Protein AF-A0A5K1DUQ1-F1 (afdb_monomer_lite)

Sequence (101 aa):
HLTLLQAWNELKRVHHRSQPNDGFKRI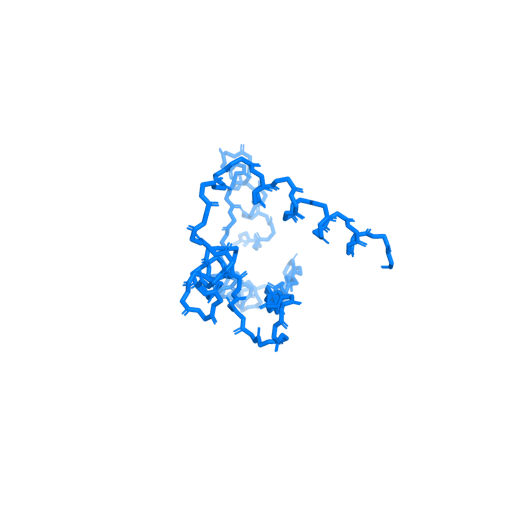LLELDKKLHGSPSMEWQQRKPMMKLCPICGKNAGLSTSSLKLHLQKSHKSISSGSVDSAMTMEFQKIIGAVKIG

InterPro domains:
  IPR035010 Dual specificity protein phosphatase PHS1 [PTHR47100] (2-101)

Radius of gyration: 21.25 Å; chains: 1; bounding box: 40×25×52 Å

Structure (mmCIF, N/CA/C/O backbone):
data_AF-A0A5K1DUQ1-F1
#
_entry.id   AF-A0A5K1DUQ1-F1
#
loop_
_atom_site.group_PDB
_atom_site.id
_atom_site.type_symbol
_atom_site.label_atom_id
_atom_site.label_alt_id
_atom_site.label_comp_id
_atom_site.label_asym_id
_atom_site.label_entity_id
_atom_site.label_seq_id
_atom_site.pdbx_PDB_ins_code
_atom_site.Cartn_x
_atom_site.Cartn_y
_atom_site.Cartn_z
_atom_site.occupancy
_atom_site.B_iso_or_equiv
_atom_site.auth_seq_id
_atom_site.auth_comp_id
_atom_site.auth_asym_id
_atom_site.auth_atom_id
_atom_site.pdbx_PDB_model_num
ATOM 1 N N . HIS A 1 1 ? -12.043 1.795 22.239 1.00 79.88 1 HIS A N 1
ATOM 2 C CA . HIS A 1 1 ? -11.052 1.857 21.143 1.00 79.88 1 HIS A CA 1
ATOM 3 C C . HIS A 1 1 ? -11.642 2.653 19.991 1.00 79.88 1 HIS A C 1
ATOM 5 O O . HIS A 1 1 ? -12.830 2.501 19.743 1.00 79.88 1 HIS A O 1
ATOM 11 N N . LEU A 1 2 ? -10.854 3.493 19.312 1.00 93.38 2 LEU A N 1
ATOM 12 C CA . LEU A 1 2 ? -11.278 4.080 18.036 1.00 93.38 2 LEU A CA 1
ATOM 13 C C . LEU A 1 2 ? -11.311 2.992 16.956 1.00 93.38 2 LEU A C 1
ATOM 15 O O . LEU A 1 2 ? -10.514 2.049 17.003 1.00 93.38 2 LEU A O 1
ATOM 19 N N . THR A 1 3 ? -12.212 3.136 15.991 1.00 97.31 3 THR A N 1
ATOM 20 C CA . THR A 1 3 ? -12.137 2.385 14.730 1.00 97.31 3 THR A CA 1
ATOM 21 C C . THR A 1 3 ? -10.954 2.873 13.897 1.00 97.31 3 THR A C 1
ATOM 23 O O . THR A 1 3 ? -10.484 4.007 14.065 1.00 97.31 3 THR A O 1
ATOM 26 N N . LEU A 1 4 ? -10.476 2.044 12.970 1.00 95.75 4 LEU A N 1
ATOM 27 C CA . LEU A 1 4 ? -9.424 2.429 12.035 1.00 95.75 4 LEU A CA 1
ATOM 28 C C . LEU A 1 4 ? -9.804 3.693 11.260 1.00 95.75 4 LEU A C 1
ATOM 30 O O . LEU A 1 4 ? -8.982 4.599 11.172 1.00 95.75 4 LEU A O 1
ATOM 34 N N . LEU A 1 5 ? -11.042 3.803 10.765 1.00 95.50 5 LEU A N 1
ATOM 35 C CA . LEU A 1 5 ? -11.509 4.991 10.044 1.00 95.50 5 LEU A CA 1
ATOM 36 C C . LEU A 1 5 ? -11.410 6.268 10.895 1.00 95.50 5 LEU A C 1
ATOM 38 O O . LEU A 1 5 ? -10.949 7.302 10.409 1.00 95.50 5 LEU A O 1
ATOM 42 N N . GLN A 1 6 ? -11.798 6.202 12.171 1.00 96.75 6 GLN A N 1
ATOM 43 C CA . GLN A 1 6 ? -11.707 7.342 13.089 1.00 96.75 6 GLN A CA 1
ATOM 44 C C . GLN A 1 6 ? -10.252 7.737 13.349 1.00 96.75 6 GLN A C 1
ATOM 46 O O . GLN A 1 6 ? -9.893 8.897 13.155 1.00 96.75 6 GLN A O 1
ATOM 51 N N . ALA A 1 7 ? -9.399 6.776 13.713 1.00 95.44 7 ALA A N 1
ATOM 52 C CA . ALA A 1 7 ? -7.976 7.028 13.946 1.00 95.44 7 ALA A CA 1
ATOM 53 C C . ALA A 1 7 ? -7.278 7.577 12.688 1.00 95.44 7 ALA A C 1
ATOM 55 O O . ALA A 1 7 ? -6.431 8.466 12.765 1.00 95.44 7 ALA A O 1
ATOM 56 N N . TRP A 1 8 ? -7.671 7.080 11.516 1.00 94.25 8 TRP A N 1
ATOM 57 C CA . TRP A 1 8 ? -7.152 7.510 10.225 1.00 94.25 8 TRP A CA 1
ATOM 58 C C . TRP A 1 8 ? -7.530 8.958 9.895 1.00 94.25 8 TRP A C 1
ATOM 60 O O . TRP A 1 8 ? -6.693 9.730 9.421 1.00 94.25 8 TRP A O 1
ATOM 70 N N . ASN A 1 9 ? -8.775 9.346 10.179 1.00 94.06 9 ASN A N 1
ATOM 71 C CA . ASN A 1 9 ? -9.252 10.713 9.990 1.00 94.06 9 ASN A CA 1
ATOM 72 C C . ASN A 1 9 ? -8.569 11.693 10.950 1.00 94.06 9 ASN A C 1
ATOM 74 O O . ASN A 1 9 ? -8.155 12.762 10.508 1.00 94.06 9 ASN A O 1
ATOM 78 N N . GLU A 1 10 ? -8.391 11.320 12.221 1.00 95.69 10 GLU A N 1
ATOM 79 C CA . GLU A 1 10 ? -7.620 12.103 13.200 1.00 95.69 10 GLU A CA 1
ATOM 80 C C . GLU A 1 10 ? -6.173 12.312 12.730 1.00 95.69 10 GLU A C 1
ATOM 82 O O . GLU A 1 10 ? -5.700 13.446 12.635 1.00 95.69 10 GLU A O 1
ATOM 87 N N . LEU A 1 11 ? -5.493 11.231 12.325 1.00 94.81 11 LEU A N 1
ATOM 88 C CA . LEU A 1 11 ? -4.117 11.288 11.828 1.00 94.81 11 LEU A CA 1
ATOM 89 C C . LEU A 1 11 ? -3.981 12.229 10.628 1.00 94.81 11 LEU A C 1
ATOM 91 O O . LEU A 1 11 ? -3.031 13.005 10.557 1.00 94.81 11 LEU A O 1
ATOM 95 N N . LYS A 1 12 ? -4.919 12.178 9.678 1.00 94.69 12 LYS A N 1
ATOM 96 C CA . LYS A 1 12 ? -4.864 13.003 8.465 1.00 94.69 12 LYS A CA 1
ATOM 97 C C . LYS A 1 12 ? -5.043 14.496 8.719 1.00 94.69 12 LYS A C 1
ATOM 99 O O . LYS A 1 12 ? -4.563 15.272 7.895 1.00 94.69 12 LYS A O 1
ATOM 104 N N . ARG A 1 13 ? -5.679 14.912 9.823 1.00 96.00 13 ARG A N 1
ATOM 105 C CA . ARG A 1 13 ? -5.769 16.343 10.169 1.00 96.00 13 ARG A CA 1
ATOM 106 C C . ARG A 1 13 ? -4.400 16.939 10.480 1.00 96.00 13 ARG A C 1
ATOM 108 O O . ARG A 1 13 ? -4.148 18.081 10.123 1.00 96.00 13 ARG A O 1
ATOM 115 N N . VAL A 1 14 ? -3.518 16.157 11.105 1.00 96.81 14 VAL A N 1
ATOM 116 C CA . VAL A 1 14 ? -2.167 16.597 11.494 1.00 96.81 14 VAL A CA 1
ATOM 117 C C . VAL A 1 14 ? -1.127 16.217 10.433 1.00 96.81 14 VAL A C 1
ATOM 119 O O . VAL A 1 14 ? -0.245 17.003 10.096 1.00 96.81 14 VAL A O 1
ATOM 122 N N . HIS A 1 15 ? -1.254 15.027 9.845 1.00 95.25 15 HIS A N 1
ATOM 123 C CA . HIS A 1 15 ? -0.323 14.464 8.869 1.00 95.25 15 HIS A CA 1
ATOM 124 C C . HIS A 1 15 ? -1.045 14.069 7.576 1.00 95.25 15 HIS A C 1
ATOM 126 O O . HIS A 1 15 ? -1.223 12.892 7.259 1.00 95.25 15 HIS A O 1
ATOM 132 N N . HIS A 1 16 ? -1.435 15.068 6.784 1.00 93.25 16 HIS A N 1
ATOM 133 C CA . HIS A 1 16 ? -2.279 14.880 5.597 1.00 93.25 16 HIS A CA 1
ATOM 134 C C . HIS A 1 16 ? -1.694 13.935 4.521 1.00 93.25 16 HIS A C 1
ATOM 136 O O . HIS A 1 16 ? -2.442 13.348 3.738 1.00 93.25 16 HIS A O 1
ATOM 142 N N . ARG A 1 17 ? -0.362 13.771 4.471 1.00 93.12 17 ARG A N 1
ATOM 143 C CA . ARG A 1 17 ? 0.339 12.885 3.515 1.00 93.12 17 ARG A CA 1
ATOM 144 C C . ARG A 1 17 ? 0.482 11.445 3.995 1.00 93.12 17 ARG A C 1
ATOM 146 O O . ARG A 1 17 ? 0.990 10.618 3.241 1.00 93.12 17 ARG A O 1
ATOM 153 N N . SER A 1 18 ? 0.059 11.133 5.218 1.00 89.81 18 SER A N 1
ATOM 154 C CA . SER A 1 18 ? 0.141 9.778 5.753 1.00 89.81 18 SER A CA 1
ATOM 155 C C . SER A 1 18 ? -0.616 8.805 4.855 1.00 89.81 18 SER A C 1
ATOM 157 O O . SER A 1 18 ? -1.837 8.877 4.706 1.00 89.81 18 SER A O 1
ATOM 159 N N . GLN A 1 19 ? 0.124 7.881 4.249 1.00 87.00 19 GLN A N 1
ATOM 160 C CA . GLN A 1 19 ? -0.406 6.754 3.494 1.00 87.00 19 GLN A CA 1
ATOM 161 C C . GLN A 1 19 ? 0.463 5.519 3.760 1.00 87.00 19 GLN A C 1
ATOM 163 O O . GLN A 1 19 ? 1.562 5.426 3.217 1.00 87.00 19 GLN A O 1
ATOM 168 N N . PRO A 1 20 ? -0.001 4.550 4.566 1.00 87.69 20 PRO A N 1
ATOM 169 C CA . PRO A 1 20 ? 0.668 3.278 4.713 1.00 87.69 20 PRO A CA 1
ATOM 170 C C . PRO A 1 20 ? 0.731 2.581 3.359 1.00 87.69 20 PRO A C 1
ATOM 172 O O . PRO A 1 20 ? -0.172 2.700 2.520 1.00 87.69 20 PRO A O 1
ATOM 175 N N . ASN A 1 21 ? 1.799 1.818 3.162 1.00 89.19 21 ASN A N 1
ATOM 176 C CA . ASN A 1 21 ? 1.843 0.864 2.068 1.00 89.19 21 ASN A CA 1
ATOM 177 C C . ASN A 1 21 ? 0.754 -0.209 2.256 1.00 89.19 21 ASN A C 1
ATOM 179 O O . ASN A 1 21 ? 0.157 -0.360 3.325 1.00 89.19 21 ASN A O 1
ATOM 183 N N . ASP A 1 22 ? 0.505 -0.964 1.195 1.00 88.00 22 ASP A N 1
ATOM 184 C CA . ASP A 1 22 ? -0.534 -1.992 1.158 1.00 88.00 22 ASP A CA 1
ATOM 185 C C . ASP A 1 22 ? -0.366 -3.072 2.239 1.00 88.00 22 ASP A C 1
ATOM 187 O O . ASP A 1 22 ? -1.355 -3.558 2.788 1.00 88.00 22 ASP A O 1
ATOM 191 N N . GLY A 1 23 ? 0.878 -3.399 2.606 1.00 90.38 23 GLY A N 1
ATOM 192 C CA . GLY A 1 23 ? 1.177 -4.353 3.672 1.00 90.38 23 GLY A CA 1
ATOM 193 C C . GLY A 1 23 ? 0.672 -3.879 5.035 1.00 90.38 23 GLY A C 1
ATOM 194 O O . GLY A 1 23 ? -0.049 -4.610 5.713 1.00 90.38 23 GLY A O 1
ATOM 195 N N . PHE A 1 24 ? 0.985 -2.636 5.409 1.00 92.81 24 PHE A N 1
ATOM 196 C CA . PHE A 1 24 ? 0.513 -2.053 6.667 1.00 92.81 24 PHE A CA 1
ATOM 197 C C . PHE A 1 24 ? -1.006 -1.863 6.686 1.00 92.81 24 PHE A C 1
ATOM 199 O O . PHE A 1 24 ? -1.638 -2.157 7.698 1.00 92.81 24 PHE A O 1
ATOM 206 N N . LYS A 1 25 ? -1.616 -1.437 5.571 1.00 91.94 25 LYS A N 1
ATOM 207 C CA . LYS A 1 25 ? -3.082 -1.291 5.472 1.00 91.94 25 LYS A CA 1
ATOM 208 C C . LYS A 1 25 ? -3.813 -2.598 5.759 1.00 91.94 25 LYS A C 1
ATOM 210 O O . LYS A 1 25 ? -4.792 -2.594 6.500 1.00 91.94 25 LYS A O 1
ATOM 215 N N . ARG A 1 26 ? -3.312 -3.715 5.222 1.00 92.19 26 ARG A N 1
ATOM 216 C CA . ARG A 1 26 ? -3.883 -5.046 5.465 1.00 92.19 26 ARG A CA 1
ATOM 217 C C . ARG A 1 26 ? -3.868 -5.411 6.949 1.00 92.19 26 ARG A C 1
ATOM 219 O O . ARG A 1 26 ? -4.881 -5.863 7.468 1.00 92.19 26 ARG A O 1
ATOM 226 N N . ILE A 1 27 ? -2.740 -5.183 7.624 1.00 95.38 27 ILE A N 1
ATOM 227 C CA . ILE A 1 27 ? -2.592 -5.476 9.058 1.00 95.38 27 ILE A CA 1
ATOM 228 C C . ILE A 1 27 ? -3.553 -4.614 9.887 1.00 95.38 27 ILE A C 1
ATOM 230 O O . ILE A 1 27 ? -4.224 -5.123 10.781 1.00 95.38 27 ILE A O 1
ATOM 234 N N . LEU A 1 28 ? -3.658 -3.322 9.566 1.00 95.06 28 LEU A N 1
ATOM 235 C CA . LEU A 1 28 ? -4.555 -2.401 10.264 1.00 95.06 28 LEU A CA 1
ATOM 236 C C . LEU A 1 28 ? -6.029 -2.807 10.126 1.00 95.06 28 LEU A C 1
ATOM 238 O O . LEU A 1 28 ? -6.757 -2.770 11.112 1.00 95.06 28 LEU A O 1
ATOM 242 N N . LEU A 1 29 ? -6.463 -3.238 8.939 1.00 94.94 29 LEU A N 1
ATOM 243 C CA . LEU A 1 29 ? -7.834 -3.714 8.715 1.00 94.94 29 LEU A CA 1
ATOM 244 C C . LEU A 1 29 ? -8.152 -5.006 9.460 1.00 94.94 29 LEU A C 1
ATOM 246 O O . LEU A 1 29 ? -9.258 -5.173 9.970 1.00 94.94 29 LEU A O 1
ATOM 250 N N . GLU A 1 30 ? -7.192 -5.926 9.524 1.00 95.94 30 GLU A N 1
ATOM 251 C CA . GLU A 1 30 ? -7.357 -7.164 10.278 1.00 95.94 30 GLU A CA 1
ATOM 252 C C . GLU A 1 30 ? -7.495 -6.879 11.777 1.00 95.94 30 GLU A C 1
ATOM 254 O O . GLU A 1 30 ? -8.365 -7.450 12.437 1.00 95.94 30 GLU A O 1
ATOM 259 N N . LEU A 1 31 ? -6.676 -5.963 12.302 1.00 96.38 31 LEU A N 1
ATOM 260 C CA . LEU A 1 31 ? -6.768 -5.510 13.687 1.00 96.38 31 LEU A CA 1
ATOM 261 C C . LEU A 1 31 ? -8.118 -4.841 13.969 1.00 96.38 31 LEU A C 1
ATOM 263 O O . LEU A 1 31 ? -8.755 -5.150 14.971 1.00 96.38 31 LEU A O 1
ATOM 267 N N . ASP A 1 32 ? -8.575 -3.970 13.074 1.00 97.19 32 ASP A N 1
ATOM 268 C CA . ASP A 1 32 ? -9.859 -3.282 13.196 1.00 97.19 32 ASP A CA 1
ATOM 269 C C . ASP A 1 32 ? -11.029 -4.272 13.248 1.00 97.19 32 ASP A C 1
ATOM 271 O O . ASP A 1 32 ? -11.851 -4.221 14.161 1.00 97.19 32 ASP A O 1
ATOM 275 N N . LYS A 1 33 ? -11.037 -5.264 12.347 1.00 96.94 33 LYS A N 1
ATOM 276 C CA . LYS A 1 33 ? -12.025 -6.349 12.359 1.00 96.94 33 LYS A CA 1
ATOM 277 C C . LYS A 1 33 ? -11.967 -7.171 13.649 1.00 96.94 33 LYS A C 1
ATOM 279 O O . LYS A 1 33 ? -13.014 -7.530 14.179 1.00 96.94 33 LYS A O 1
ATOM 284 N N . LYS A 1 34 ? -10.769 -7.483 14.154 1.00 97.50 34 LYS A N 1
ATOM 285 C CA . LYS A 1 34 ? -10.591 -8.227 15.413 1.00 97.50 34 LYS A CA 1
ATOM 286 C C . LYS A 1 34 ? -11.137 -7.461 16.621 1.00 97.50 34 LYS A C 1
ATOM 288 O O . LYS A 1 34 ? -11.681 -8.087 17.521 1.00 97.50 34 LYS A O 1
ATOM 293 N N . LEU A 1 35 ? -10.997 -6.136 16.637 1.00 97.06 35 LEU A N 1
ATOM 294 C CA . LEU A 1 35 ? -11.433 -5.289 17.750 1.00 97.06 35 LEU A CA 1
ATOM 295 C C . LEU A 1 35 ? -12.919 -4.911 17.684 1.00 97.06 35 LEU A C 1
ATOM 297 O O . LEU A 1 35 ? -13.555 -4.804 18.728 1.00 97.06 35 LEU A O 1
ATOM 301 N N . HIS A 1 36 ? -13.467 -4.708 16.483 1.00 96.56 36 HIS A N 1
ATOM 302 C CA . HIS A 1 36 ? -14.802 -4.121 16.282 1.00 96.56 36 HIS A CA 1
ATOM 303 C C . HIS A 1 36 ? -15.785 -5.043 15.544 1.00 96.56 36 HIS A C 1
ATOM 305 O O . HIS A 1 36 ? -16.895 -4.638 15.209 1.00 96.56 36 HIS A O 1
ATOM 311 N N . GLY A 1 37 ? -15.390 -6.285 15.251 1.00 96.25 37 GLY A N 1
ATOM 312 C CA . GLY A 1 37 ? -16.215 -7.306 14.587 1.00 96.25 37 GLY A CA 1
ATOM 313 C C . GLY A 1 37 ? -16.332 -7.153 13.065 1.00 96.25 37 GLY A C 1
ATOM 314 O O . GLY A 1 37 ? -16.578 -8.132 12.359 1.00 96.25 37 GLY A O 1
ATOM 315 N N . SER A 1 38 ? -16.095 -5.955 12.529 1.00 94.62 38 SER A N 1
ATOM 316 C CA . SER A 1 38 ? -16.094 -5.668 11.093 1.00 94.62 38 SER A CA 1
ATOM 317 C C . SER A 1 38 ? -15.075 -4.573 10.753 1.00 94.62 38 SER A C 1
ATOM 319 O O . SER A 1 38 ? -14.755 -3.753 11.615 1.00 94.62 38 SER A O 1
ATOM 321 N N . PRO A 1 39 ? -14.512 -4.565 9.532 1.00 95.00 39 PRO A N 1
ATOM 322 C CA . PRO A 1 39 ? -13.633 -3.487 9.100 1.00 95.00 39 PRO A CA 1
ATOM 323 C C . PRO A 1 39 ? -14.434 -2.192 8.897 1.00 95.00 39 PRO A C 1
ATOM 325 O O . PRO A 1 39 ? -15.423 -2.169 8.171 1.00 95.00 39 PRO A O 1
ATOM 328 N N . SER A 1 40 ? -13.974 -1.103 9.507 1.00 96.50 40 SER A N 1
ATOM 329 C CA . SER A 1 40 ? -14.597 0.228 9.452 1.00 96.50 40 SER A CA 1
ATOM 330 C C . SER A 1 40 ? -14.297 1.014 8.175 1.00 96.50 40 SER A C 1
ATOM 332 O O . SER A 1 40 ? -14.874 2.076 7.950 1.00 96.50 40 SER A O 1
ATOM 334 N N . MET A 1 41 ? -13.381 0.526 7.338 1.00 92.56 41 MET A N 1
ATOM 335 C CA . MET A 1 41 ? -13.079 1.125 6.043 1.00 92.56 41 MET A CA 1
ATOM 336 C C . MET A 1 41 ? -12.728 0.059 5.013 1.00 92.56 41 MET A C 1
ATOM 338 O O . MET A 1 41 ? -12.172 -0.988 5.340 1.00 92.56 41 MET A O 1
ATOM 342 N N . GLU A 1 42 ? -13.003 0.352 3.748 1.00 88.25 42 GLU A N 1
ATOM 343 C CA . GLU A 1 42 ? -12.573 -0.493 2.643 1.00 88.25 42 GLU A CA 1
ATOM 344 C C . GLU A 1 42 ? -11.165 -0.122 2.181 1.00 88.25 42 GLU A C 1
ATOM 346 O O . GLU A 1 42 ? -10.757 1.044 2.164 1.00 88.25 42 GLU A O 1
ATOM 351 N N . TRP A 1 43 ? -10.417 -1.134 1.751 1.00 84.06 43 TRP A N 1
ATOM 352 C CA . TRP A 1 43 ? -9.144 -0.947 1.075 1.00 84.06 43 TRP A CA 1
ATOM 353 C C . TRP A 1 43 ? -9.16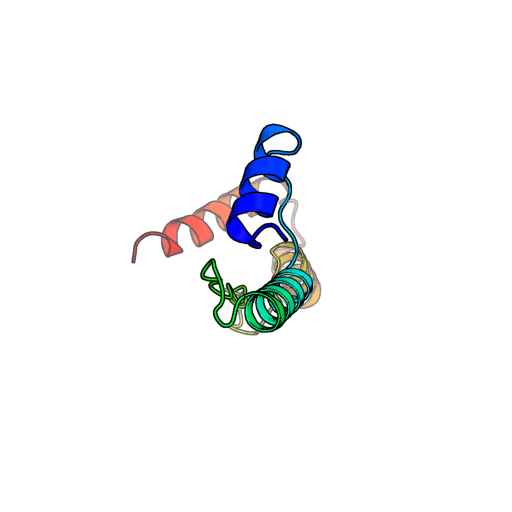1 -1.653 -0.268 1.00 84.06 43 TRP A C 1
ATOM 355 O O . TRP A 1 43 ? -9.387 -2.858 -0.362 1.00 84.06 43 TRP A O 1
ATOM 365 N N . GLN A 1 44 ? -8.855 -0.884 -1.307 1.00 79.69 44 GLN A N 1
ATOM 366 C CA . GLN A 1 44 ? -8.646 -1.402 -2.646 1.00 79.69 44 GLN A CA 1
ATOM 367 C C . GLN A 1 44 ? -7.150 -1.556 -2.897 1.00 79.69 44 GLN A C 1
ATOM 369 O O . GLN A 1 44 ? -6.418 -0.565 -2.992 1.00 79.69 44 GLN A O 1
ATOM 374 N N . GLN A 1 45 ? -6.704 -2.803 -3.037 1.00 79.56 45 GLN A N 1
ATOM 375 C CA . GLN A 1 45 ? -5.348 -3.092 -3.482 1.00 79.56 45 GLN A CA 1
ATOM 376 C C . GLN A 1 45 ? -5.147 -2.553 -4.895 1.00 79.56 45 GLN A C 1
ATOM 378 O O . GLN A 1 45 ? -5.746 -3.053 -5.847 1.00 79.56 45 GLN A O 1
ATOM 383 N N . ARG A 1 46 ? -4.254 -1.578 -5.063 1.00 76.00 46 ARG A N 1
ATOM 384 C CA . ARG A 1 46 ? -3.808 -1.170 -6.397 1.00 76.00 46 ARG A CA 1
ATOM 385 C C . ARG A 1 46 ? -2.497 -1.868 -6.700 1.00 76.00 46 ARG A C 1
ATOM 387 O O . ARG A 1 46 ? -1.425 -1.377 -6.359 1.00 76.00 46 ARG A O 1
ATOM 394 N N . LYS A 1 47 ? -2.581 -3.021 -7.366 1.00 78.44 47 LYS A N 1
ATOM 395 C CA . LYS A 1 47 ? -1.392 -3.650 -7.946 1.00 78.44 47 LYS A CA 1
ATOM 396 C C . LYS A 1 47 ? -0.893 -2.747 -9.077 1.00 78.44 47 LYS A C 1
ATOM 398 O O . LYS A 1 47 ? -1.674 -2.458 -9.986 1.00 78.44 47 LYS A O 1
ATOM 403 N N . PRO A 1 48 ? 0.359 -2.267 -9.039 1.00 81.00 48 PRO A N 1
ATOM 404 C CA . PRO A 1 48 ? 0.851 -1.442 -10.123 1.00 81.00 48 PRO A CA 1
ATOM 405 C C . PRO A 1 48 ? 0.938 -2.296 -11.389 1.00 81.00 48 PRO A C 1
ATOM 407 O O . PRO A 1 48 ? 1.378 -3.447 -11.351 1.00 81.00 48 PRO A O 1
ATOM 410 N N . MET A 1 49 ? 0.478 -1.737 -12.506 1.00 85.88 49 MET A N 1
ATOM 411 C CA . MET A 1 49 ? 0.527 -2.426 -13.790 1.00 85.88 49 MET A CA 1
ATOM 412 C C . MET A 1 49 ? 1.968 -2.543 -14.269 1.00 85.88 49 MET A C 1
ATOM 414 O O . MET A 1 49 ? 2.784 -1.633 -14.105 1.00 85.88 49 MET A O 1
ATOM 418 N N . MET A 1 50 ? 2.262 -3.679 -14.884 1.00 90.50 50 MET A N 1
ATOM 419 C CA . MET A 1 50 ? 3.573 -3.937 -15.442 1.00 90.50 50 MET A CA 1
ATOM 420 C C . MET A 1 50 ? 3.812 -3.062 -16.664 1.00 90.50 50 MET A C 1
ATOM 422 O O . MET A 1 50 ? 2.941 -2.947 -17.524 1.00 90.50 50 MET A O 1
ATOM 426 N N . LYS A 1 51 ? 4.996 -2.459 -16.765 1.00 90.88 51 LYS A N 1
ATOM 427 C CA . LYS A 1 51 ? 5.378 -1.713 -17.960 1.00 90.88 51 LYS A CA 1
ATOM 428 C C . LYS A 1 51 ? 5.974 -2.678 -18.967 1.00 90.88 51 LYS A C 1
ATOM 430 O O . LYS A 1 51 ? 7.000 -3.302 -18.706 1.00 90.88 51 LYS A O 1
ATOM 435 N N . LEU A 1 52 ? 5.330 -2.790 -20.120 1.00 91.81 52 LEU A N 1
ATOM 436 C CA . LEU A 1 52 ? 5.873 -3.515 -21.260 1.00 91.81 52 LEU A CA 1
ATOM 437 C C . LEU A 1 52 ? 6.811 -2.598 -22.047 1.00 91.81 52 LEU A C 1
ATOM 439 O O . LEU A 1 52 ? 6.587 -1.390 -22.150 1.00 91.81 52 LEU A O 1
ATOM 443 N N . CYS A 1 53 ? 7.878 -3.173 -22.588 1.00 91.44 53 CYS A N 1
ATOM 444 C CA . CYS A 1 53 ? 8.769 -2.485 -23.500 1.00 91.44 53 CYS A CA 1
ATOM 445 C C . CYS A 1 53 ? 8.024 -2.216 -24.815 1.00 91.44 53 CYS A C 1
ATOM 447 O O . CYS A 1 53 ? 7.544 -3.169 -25.427 1.00 91.44 53 CYS A O 1
ATOM 449 N N . PRO A 1 54 ? 7.963 -0.966 -25.299 1.00 86.81 54 PRO A N 1
ATOM 450 C CA . PRO A 1 54 ? 7.259 -0.655 -26.541 1.00 86.81 54 PRO A CA 1
ATOM 451 C C . PRO A 1 54 ? 7.962 -1.207 -27.792 1.00 86.81 54 PRO A C 1
ATOM 453 O O . PRO A 1 54 ? 7.358 -1.244 -28.853 1.00 86.81 54 PRO A O 1
ATOM 456 N N . ILE A 1 55 ? 9.225 -1.635 -27.681 1.00 88.06 55 ILE A N 1
ATOM 457 C CA . ILE A 1 55 ? 10.021 -2.127 -28.816 1.00 88.06 55 ILE A CA 1
ATOM 458 C C . ILE A 1 55 ? 9.914 -3.646 -28.952 1.00 88.06 55 ILE A C 1
ATOM 460 O O . ILE A 1 55 ? 9.729 -4.161 -30.047 1.00 88.06 55 ILE A O 1
ATOM 464 N N . CYS A 1 56 ? 10.055 -4.380 -27.844 1.00 91.38 56 CYS A N 1
ATOM 465 C CA . CYS A 1 56 ? 10.084 -5.846 -27.863 1.00 91.38 56 CYS A CA 1
ATOM 466 C C . CYS A 1 56 ? 8.932 -6.514 -27.102 1.00 91.38 56 CYS A C 1
ATOM 468 O O . CYS A 1 56 ? 8.932 -7.734 -26.960 1.00 91.38 56 CYS A O 1
ATOM 470 N N . GLY A 1 57 ? 7.994 -5.742 -26.544 1.00 89.94 57 GLY A N 1
ATOM 471 C CA . GLY A 1 57 ? 6.837 -6.248 -25.795 1.00 89.94 57 GLY A CA 1
ATOM 472 C C . GLY A 1 57 ? 7.163 -6.893 -24.442 1.00 89.94 57 GLY A C 1
ATOM 473 O O . GLY A 1 57 ? 6.253 -7.263 -23.705 1.00 89.94 57 GLY A O 1
ATOM 474 N N . LYS A 1 58 ? 8.445 -7.033 -24.076 1.00 94.12 58 LYS A N 1
ATOM 475 C CA . LYS A 1 58 ? 8.864 -7.709 -22.839 1.00 94.12 58 LYS A CA 1
ATOM 476 C C . LYS A 1 58 ? 8.539 -6.885 -21.598 1.00 94.12 58 LYS A C 1
ATOM 478 O O . LYS A 1 58 ? 8.605 -5.659 -21.617 1.00 94.12 58 LYS A O 1
ATOM 483 N N . ASN A 1 59 ? 8.272 -7.570 -20.489 1.00 93.88 59 ASN A N 1
ATOM 484 C CA . ASN A 1 59 ? 8.151 -6.946 -19.176 1.00 93.88 59 ASN A CA 1
ATOM 485 C C . ASN A 1 59 ? 9.445 -6.187 -18.817 1.00 93.88 59 ASN A C 1
ATOM 487 O O . ASN A 1 59 ? 10.528 -6.772 -18.780 1.00 93.88 59 ASN A O 1
ATOM 491 N N . ALA A 1 60 ? 9.311 -4.890 -18.543 1.00 94.19 60 ALA A N 1
ATOM 492 C CA . ALA A 1 60 ? 10.394 -3.985 -18.189 1.00 94.19 60 ALA A CA 1
ATOM 493 C C . ALA A 1 60 ? 10.278 -3.449 -16.747 1.00 94.19 60 ALA A C 1
ATOM 495 O O . ALA A 1 60 ? 10.923 -2.464 -16.396 1.00 94.19 60 ALA A O 1
ATOM 496 N N . GLY A 1 61 ? 9.472 -4.099 -15.904 1.00 92.44 61 GLY A N 1
ATOM 497 C CA . GLY A 1 61 ? 9.281 -3.784 -14.490 1.00 92.44 61 GLY A CA 1
ATOM 498 C C . GLY A 1 61 ? 8.097 -2.858 -14.200 1.00 92.44 61 GLY A C 1
ATOM 499 O O . GLY A 1 61 ? 7.282 -2.537 -15.061 1.00 92.44 61 GLY A O 1
ATOM 500 N N . LEU A 1 62 ? 7.992 -2.436 -12.940 1.00 91.62 62 LEU A N 1
ATOM 501 C CA . LEU A 1 62 ? 6.879 -1.624 -12.426 1.00 91.62 62 LEU A CA 1
ATOM 502 C C . LEU A 1 62 ? 7.096 -0.111 -12.610 1.00 91.62 62 LEU A C 1
ATOM 504 O O . LEU A 1 62 ? 6.144 0.668 -12.587 1.00 91.62 62 LEU A O 1
ATOM 508 N N . SER A 1 63 ? 8.347 0.325 -12.775 1.00 88.06 63 SER A N 1
ATOM 509 C CA . SER A 1 63 ? 8.724 1.740 -12.782 1.00 88.06 63 SER A CA 1
ATOM 510 C C . SER A 1 63 ? 9.242 2.207 -14.142 1.00 88.06 63 SER A C 1
ATOM 512 O O . SER A 1 63 ? 9.701 1.435 -14.985 1.00 88.06 63 SER A O 1
ATOM 514 N N . THR A 1 64 ? 9.196 3.520 -14.356 1.00 85.94 64 THR A N 1
ATOM 515 C CA . THR A 1 64 ? 9.820 4.169 -15.519 1.00 85.94 64 THR A CA 1
ATOM 516 C C . THR A 1 64 ? 11.336 3.978 -15.542 1.00 85.94 64 THR A C 1
ATOM 518 O O . THR A 1 64 ? 11.911 3.843 -16.618 1.00 85.94 64 THR A O 1
ATOM 521 N N . SER A 1 65 ? 11.985 3.913 -14.376 1.00 86.56 65 SER A N 1
ATOM 522 C CA . SER A 1 65 ? 13.425 3.665 -14.265 1.00 86.56 65 SER A CA 1
ATOM 523 C C . SER A 1 65 ? 13.810 2.258 -14.721 1.00 86.56 65 SER A C 1
ATOM 525 O O . SER A 1 65 ? 14.780 2.114 -15.463 1.00 86.56 65 SER A O 1
ATOM 527 N N . SER A 1 66 ? 13.030 1.233 -14.358 1.00 90.31 66 SER A N 1
ATOM 528 C CA . SER A 1 66 ? 13.242 -0.135 -14.840 1.00 90.31 66 SER A CA 1
ATOM 529 C C . SER A 1 66 ? 13.063 -0.225 -16.359 1.00 90.31 66 SER A C 1
ATOM 531 O O . SER A 1 66 ? 13.895 -0.836 -17.031 1.00 90.31 66 SER A O 1
ATOM 533 N N . LEU A 1 67 ? 12.066 0.476 -16.915 1.00 89.38 67 LEU A N 1
ATOM 534 C CA . LEU A 1 67 ? 11.875 0.568 -18.364 1.00 89.38 67 LEU A CA 1
ATOM 535 C C . LEU A 1 67 ? 13.052 1.268 -19.062 1.00 89.38 67 LEU A C 1
ATOM 537 O O . LEU A 1 67 ? 13.564 0.751 -20.052 1.00 89.38 67 LEU A O 1
ATOM 541 N N . LYS A 1 68 ? 13.536 2.397 -18.530 1.00 87.94 68 LYS A N 1
ATOM 542 C CA . LYS A 1 68 ? 14.702 3.109 -19.080 1.00 87.94 68 LYS A CA 1
ATOM 543 C C . LYS A 1 68 ? 15.952 2.224 -19.078 1.00 87.94 68 LYS A C 1
ATOM 545 O O . LYS A 1 68 ? 16.633 2.127 -20.095 1.00 87.94 68 LYS A O 1
ATOM 550 N N . LEU A 1 69 ? 16.217 1.532 -17.969 1.00 91.00 69 LEU A N 1
ATOM 551 C CA . LEU A 1 69 ? 17.344 0.606 -17.853 1.00 91.00 69 LEU A CA 1
ATOM 552 C C . LEU A 1 69 ? 17.239 -0.554 -18.854 1.00 91.00 69 LEU A C 1
ATOM 554 O O . LEU A 1 69 ? 18.234 -0.931 -19.473 1.00 91.00 69 LEU A O 1
ATOM 558 N N . HIS A 1 70 ? 16.038 -1.116 -19.022 1.00 91.62 70 HIS A N 1
ATOM 559 C CA . HIS A 1 70 ? 15.780 -2.165 -20.004 1.00 91.62 70 HIS A CA 1
ATOM 560 C C . HIS A 1 70 ? 16.121 -1.700 -21.425 1.00 91.62 70 HIS A C 1
ATOM 562 O O . HIS A 1 70 ? 16.832 -2.411 -22.139 1.00 91.62 70 HIS A O 1
ATOM 568 N N . LEU A 1 71 ? 15.659 -0.506 -21.812 1.00 86.94 71 LEU A N 1
ATOM 569 C CA . LEU A 1 71 ? 15.922 0.091 -23.124 1.00 86.94 71 LEU A CA 1
ATOM 570 C C . LEU A 1 71 ? 17.423 0.313 -23.345 1.00 86.94 71 LEU A C 1
ATOM 572 O O . LEU A 1 71 ? 17.963 -0.125 -24.356 1.00 86.94 71 LEU A O 1
ATOM 576 N N . GLN A 1 72 ? 18.120 0.890 -22.363 1.00 86.31 72 GLN A N 1
ATOM 577 C CA . GLN A 1 72 ? 19.566 1.124 -22.440 1.00 86.31 72 GLN A CA 1
ATOM 578 C C . GLN A 1 72 ? 20.374 -0.168 -22.609 1.00 86.31 72 GLN A C 1
ATOM 580 O O . GLN A 1 72 ? 21.383 -0.180 -23.308 1.00 86.31 72 GLN A O 1
ATOM 585 N N . LYS A 1 73 ? 19.954 -1.269 -21.975 1.00 89.38 73 LYS A N 1
ATOM 586 C CA . LYS A 1 73 ? 20.676 -2.548 -22.047 1.00 89.38 73 LYS A CA 1
ATOM 587 C C . LYS A 1 73 ? 20.343 -3.358 -23.295 1.00 89.38 73 LYS A C 1
ATOM 589 O O . LYS A 1 73 ? 21.250 -3.937 -23.890 1.00 89.38 73 LYS A O 1
ATOM 594 N N . SER A 1 74 ? 19.066 -3.406 -23.663 1.00 88.75 74 SER A N 1
ATOM 595 C CA . SER A 1 74 ? 18.539 -4.331 -24.679 1.00 88.75 74 SER A CA 1
ATOM 596 C C . SER A 1 74 ? 18.404 -3.687 -26.059 1.00 88.75 74 SER A C 1
ATOM 598 O O . SER A 1 74 ? 18.370 -4.392 -27.060 1.00 88.75 74 SER A O 1
ATOM 600 N N . HIS A 1 75 ? 18.354 -2.354 -26.121 1.00 86.50 75 HIS A N 1
ATOM 601 C CA . HIS A 1 75 ? 18.120 -1.571 -27.336 1.00 86.50 75 HIS A CA 1
ATOM 602 C C . HIS A 1 75 ? 19.181 -0.461 -27.494 1.00 86.50 75 HIS A C 1
ATOM 604 O O . HIS A 1 75 ? 18.874 0.695 -27.780 1.00 86.50 75 HIS A O 1
ATOM 610 N N . LYS A 1 76 ? 20.460 -0.829 -27.302 1.00 70.69 76 LYS A N 1
ATOM 611 C CA . LYS A 1 76 ? 21.636 0.071 -27.306 1.00 70.69 76 LYS A CA 1
ATOM 612 C C . LYS A 1 76 ? 21.790 0.911 -28.578 1.00 70.69 76 LYS A C 1
ATOM 614 O O . LYS A 1 76 ? 22.224 2.055 -28.485 1.00 70.69 76 LYS A O 1
ATOM 619 N N . SER A 1 77 ? 21.417 0.372 -29.740 1.00 59.41 77 SER A N 1
ATOM 620 C CA . SER A 1 77 ? 21.516 1.053 -31.042 1.00 59.41 77 SER A CA 1
ATOM 621 C C . SER A 1 77 ? 20.595 2.270 -31.177 1.00 59.41 77 SER A C 1
ATOM 623 O O . SER A 1 77 ? 20.818 3.103 -32.044 1.00 59.41 77 SER A O 1
ATOM 625 N N . ILE A 1 78 ? 19.599 2.409 -30.299 1.00 54.22 78 ILE A N 1
ATOM 626 C CA . ILE A 1 78 ? 18.701 3.572 -30.237 1.00 54.22 78 ILE A CA 1
ATOM 627 C C . ILE A 1 78 ? 19.237 4.618 -29.233 1.00 54.22 78 ILE A C 1
ATOM 629 O O . ILE A 1 78 ? 18.793 5.760 -29.212 1.00 54.22 78 ILE A O 1
ATOM 633 N N . SER A 1 79 ? 20.232 4.255 -28.412 1.00 47.72 79 SER A N 1
ATOM 634 C CA . SER A 1 79 ? 20.795 5.093 -27.344 1.00 47.72 79 SER A CA 1
ATOM 635 C C . SER A 1 79 ? 22.110 5.801 -27.710 1.00 47.72 79 SER A C 1
ATOM 637 O O . SER A 1 79 ? 22.602 6.567 -26.884 1.00 47.72 79 SER A O 1
ATOM 639 N N . SER A 1 80 ? 22.711 5.547 -28.883 1.00 44.50 80 SER A N 1
ATOM 640 C CA . SER A 1 80 ? 24.110 5.931 -29.164 1.00 44.50 80 SER A CA 1
ATOM 641 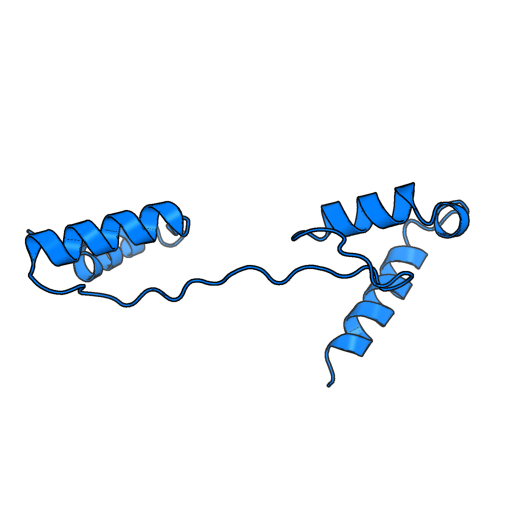C C . SER A 1 80 ? 24.326 7.212 -29.983 1.00 44.50 80 SER A C 1
ATOM 643 O O . SER A 1 80 ? 25.454 7.458 -30.402 1.00 44.50 80 SER A O 1
ATOM 645 N N . GLY A 1 81 ? 23.307 8.038 -30.225 1.00 41.53 81 GLY A N 1
ATOM 646 C CA . GLY A 1 81 ? 23.480 9.326 -30.906 1.00 41.53 81 GLY A CA 1
ATOM 647 C C . GLY A 1 81 ? 22.835 10.450 -30.114 1.00 41.53 81 GLY A C 1
ATOM 648 O O . GLY A 1 81 ? 21.623 10.500 -30.097 1.00 41.53 81 GLY A O 1
ATOM 649 N N . SER A 1 82 ? 23.629 11.295 -29.445 1.00 52.12 82 SER A N 1
ATOM 650 C CA . SER A 1 82 ? 23.289 12.612 -28.855 1.00 52.12 82 SER A CA 1
ATOM 651 C C . SER A 1 82 ? 21.783 12.954 -28.724 1.00 52.12 82 SER A C 1
ATOM 653 O O . SER A 1 82 ? 21.226 13.664 -29.559 1.00 52.12 82 SER A O 1
ATOM 655 N N . VAL A 1 83 ? 21.091 12.433 -27.698 1.00 46.62 83 VAL A N 1
ATOM 656 C CA . VAL A 1 83 ? 19.605 12.429 -27.649 1.00 46.62 83 VAL A CA 1
ATOM 657 C C . VAL A 1 83 ? 18.984 12.731 -26.278 1.00 46.62 83 VAL A C 1
ATOM 659 O O . VAL A 1 83 ? 17.827 12.385 -26.046 1.00 46.62 83 VAL A O 1
ATOM 662 N N . ASP A 1 84 ? 19.659 13.442 -25.374 1.00 50.62 84 ASP A N 1
ATOM 663 C CA . ASP A 1 84 ? 19.044 13.765 -24.069 1.00 50.62 84 ASP A CA 1
ATOM 664 C C . ASP A 1 84 ? 17.770 14.637 -24.187 1.00 50.62 84 ASP A C 1
ATOM 666 O O . ASP A 1 84 ? 16.869 14.542 -23.351 1.00 50.62 84 ASP A O 1
ATOM 670 N N . SER A 1 85 ? 17.610 15.411 -25.271 1.00 48.22 85 SER A N 1
ATOM 671 C CA . SER A 1 85 ? 16.395 16.216 -25.519 1.00 48.22 85 SER A CA 1
ATOM 672 C C . SER A 1 85 ? 15.422 15.611 -26.543 1.00 48.22 85 SER A C 1
ATOM 674 O O . SER A 1 85 ? 14.209 15.683 -26.348 1.00 48.22 85 SER A O 1
ATOM 676 N N . ALA A 1 86 ? 15.912 14.956 -27.602 1.00 48.06 86 ALA A N 1
ATOM 677 C CA . ALA A 1 86 ? 15.045 14.366 -28.629 1.00 48.06 86 ALA A CA 1
ATOM 678 C C . ALA A 1 86 ? 14.370 13.065 -28.158 1.00 48.06 86 ALA A C 1
ATOM 680 O O . ALA A 1 86 ? 13.185 12.860 -28.421 1.00 48.06 86 ALA A O 1
ATOM 681 N N . MET A 1 87 ? 15.076 12.230 -27.380 1.00 51.84 87 MET A N 1
ATOM 682 C CA . MET A 1 87 ? 14.510 10.990 -26.837 1.00 51.84 87 MET A CA 1
ATOM 683 C C . MET A 1 87 ? 13.379 11.284 -25.855 1.00 51.84 87 MET A C 1
ATOM 685 O O . MET A 1 87 ? 12.401 10.551 -25.821 1.00 51.84 87 MET A O 1
ATOM 689 N N . THR A 1 88 ? 13.462 12.385 -25.106 1.00 53.91 88 THR A N 1
ATOM 690 C CA . THR A 1 88 ? 12.394 12.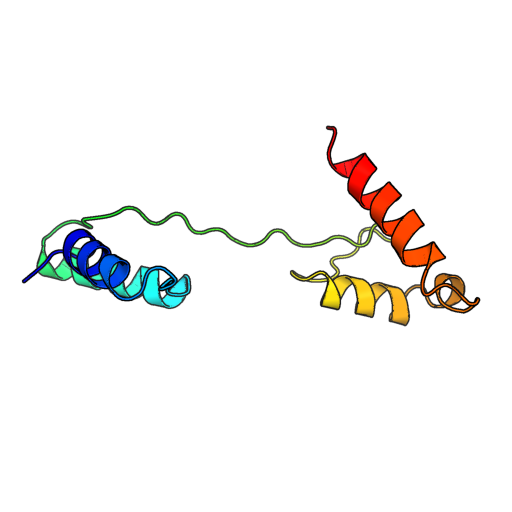801 -24.191 1.00 53.91 88 THR A CA 1
ATOM 691 C C . THR A 1 88 ? 11.130 13.211 -24.957 1.00 53.91 88 THR A C 1
ATOM 693 O O . THR A 1 88 ? 10.034 12.832 -24.548 1.00 53.91 88 THR A O 1
ATOM 696 N N . MET A 1 89 ? 11.260 13.906 -26.095 1.00 53.56 89 MET A N 1
ATOM 697 C CA . MET A 1 89 ? 10.121 14.342 -26.919 1.00 53.56 89 MET A CA 1
ATOM 698 C C . MET A 1 89 ? 9.478 13.200 -27.720 1.00 53.56 89 MET A C 1
ATOM 700 O O . MET A 1 89 ? 8.257 13.057 -27.692 1.00 53.56 89 MET A O 1
ATOM 704 N N . GLU A 1 90 ? 10.271 12.338 -28.360 1.00 55.12 90 GLU A N 1
ATOM 705 C CA . GLU A 1 90 ? 9.777 11.125 -29.038 1.00 55.12 90 GLU A CA 1
ATOM 706 C C . GLU A 1 90 ? 9.119 10.158 -28.033 1.00 55.12 90 GLU A C 1
ATOM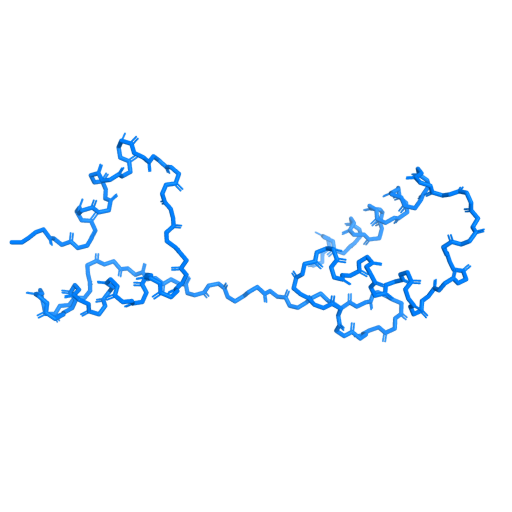 708 O O . GLU A 1 90 ? 8.035 9.628 -28.279 1.00 55.12 90 GLU A O 1
ATOM 713 N N . PHE A 1 91 ? 9.698 10.005 -26.836 1.00 57.25 91 PHE A N 1
ATOM 714 C CA . PHE A 1 91 ? 9.130 9.190 -25.758 1.00 57.25 91 PHE A CA 1
ATOM 715 C C . PHE A 1 91 ? 7.823 9.771 -25.204 1.00 57.25 91 PHE A C 1
ATOM 717 O O . PHE A 1 91 ? 6.8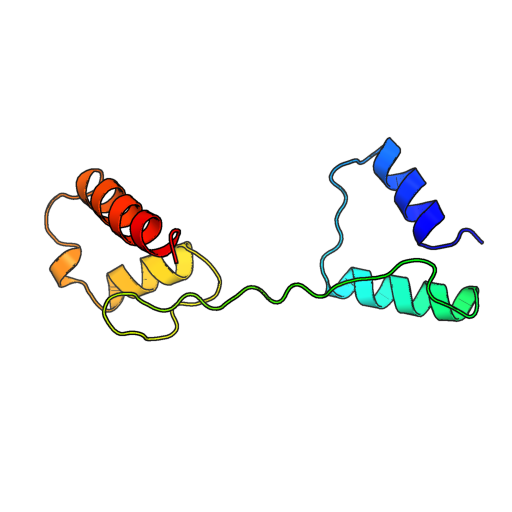75 9.021 -24.975 1.00 57.25 91 PHE A O 1
ATOM 724 N N . GLN A 1 92 ? 7.729 11.095 -25.022 1.00 53.62 92 GLN A N 1
ATOM 725 C CA . GLN A 1 92 ? 6.468 11.753 -24.657 1.00 53.62 92 GLN A CA 1
ATOM 726 C C . GLN A 1 92 ? 5.403 11.590 -25.746 1.00 53.62 92 GLN A C 1
ATOM 728 O O . GLN A 1 92 ? 4.234 11.408 -25.414 1.00 53.62 92 GLN A O 1
ATOM 733 N N . LYS A 1 93 ? 5.789 11.585 -27.026 1.00 58.81 93 LYS A N 1
ATOM 734 C CA . LYS A 1 93 ? 4.873 11.397 -28.159 1.00 58.81 93 LYS A CA 1
ATOM 735 C C . LYS A 1 93 ? 4.323 9.969 -28.224 1.00 58.81 93 LYS A C 1
ATOM 737 O O . LYS A 1 93 ? 3.115 9.792 -28.355 1.00 58.81 93 LYS A O 1
ATOM 742 N N . ILE A 1 94 ? 5.177 8.961 -28.029 1.00 56.94 94 ILE A N 1
ATOM 743 C CA . ILE A 1 94 ? 4.768 7.546 -27.965 1.00 56.94 94 ILE A CA 1
ATOM 744 C C . ILE A 1 94 ? 3.901 7.280 -26.723 1.00 56.94 94 ILE A C 1
ATOM 746 O O . ILE A 1 94 ? 2.867 6.626 -26.822 1.00 56.94 94 ILE A O 1
ATOM 750 N N . ILE A 1 95 ? 4.259 7.824 -25.553 1.00 56.38 95 ILE A N 1
ATOM 751 C CA . ILE A 1 95 ? 3.437 7.696 -24.335 1.00 56.38 95 ILE A CA 1
ATOM 752 C C . ILE A 1 95 ? 2.116 8.475 -24.446 1.00 56.38 95 ILE A C 1
ATOM 754 O O . ILE A 1 95 ? 1.100 8.024 -23.917 1.00 56.38 95 ILE A O 1
ATOM 758 N N . GLY A 1 96 ? 2.115 9.629 -25.116 1.00 50.59 96 GLY A N 1
ATOM 759 C CA . GLY A 1 96 ? 0.927 10.450 -25.350 1.00 50.59 96 GLY A CA 1
ATOM 760 C C . GLY A 1 96 ? -0.077 9.783 -26.289 1.00 50.59 96 GLY A C 1
ATOM 761 O O . GLY A 1 96 ? -1.271 9.805 -26.010 1.00 50.59 96 GLY A O 1
ATOM 762 N N . ALA A 1 97 ? 0.402 9.112 -27.340 1.00 50.00 97 ALA A N 1
ATOM 763 C CA . ALA A 1 97 ? -0.442 8.390 -28.293 1.00 50.00 97 ALA A CA 1
ATOM 764 C C . ALA A 1 97 ? -1.151 7.165 -27.682 1.00 50.00 97 ALA A C 1
ATOM 766 O O . ALA A 1 97 ? -2.229 6.796 -28.130 1.00 50.00 97 ALA A O 1
ATOM 767 N N . VAL A 1 98 ? -0.597 6.566 -26.622 1.00 49.38 98 VAL A N 1
ATOM 768 C CA . VAL A 1 98 ? -1.213 5.431 -25.903 1.00 49.38 98 VAL A CA 1
ATOM 769 C C . VAL A 1 98 ? -2.313 5.882 -24.921 1.00 49.38 98 VAL A C 1
ATOM 771 O O . VAL A 1 98 ? -3.039 5.055 -24.383 1.00 49.38 98 VAL A O 1
ATOM 774 N N . LYS A 1 99 ? -2.474 7.191 -24.674 1.00 46.00 99 LYS A N 1
ATOM 775 C CA . LYS A 1 99 ? -3.464 7.736 -23.724 1.00 46.00 99 LYS A CA 1
ATOM 776 C C . LYS A 1 99 ? -4.818 8.116 -24.338 1.00 46.00 99 LYS A C 1
ATOM 778 O O . LYS A 1 99 ? -5.665 8.629 -23.611 1.00 46.00 99 LYS A O 1
ATOM 783 N N . ILE A 1 100 ? -5.033 7.864 -25.628 1.00 40.94 100 ILE A N 1
ATOM 784 C CA . ILE A 1 100 ? -6.324 8.055 -26.300 1.00 40.94 100 ILE A CA 1
ATOM 785 C C . ILE A 1 100 ? -6.699 6.718 -26.944 1.00 40.94 100 ILE A C 1
ATOM 787 O O . ILE A 1 100 ? -6.299 6.426 -28.068 1.00 40.94 100 ILE A O 1
ATOM 791 N N . GLY A 1 101 ? -7.399 5.884 -26.181 1.00 36.88 101 GLY A N 1
ATOM 792 C CA . GLY A 1 101 ? -7.874 4.559 -26.574 1.00 36.88 101 GLY A CA 1
ATOM 793 C C . GLY A 1 101 ? -8.644 3.926 -25.434 1.00 36.88 101 GLY A C 1
ATOM 794 O O . GLY A 1 101 ? -8.021 3.745 -24.365 1.00 36.88 101 GLY A O 1
#

Foldseek 3Di:
DDAPVRVVVVCCVVVVPDDDDPVVVVVSQVVNCVVPVHHPDDDDDDDQDFDAAPPPRHGQGRDPVSNVVCCVVVVVVVVPDDPPPPCVVVVCVVVVVVPPD

pLDDT: mean 80.91, std 18.25, range [36.88, 97.5]

Secondary structure (DSSP, 8-state):
---HHHHHHHHHHH-TT----HHHHHHHHHHHHHHHSS-SS-----PPPPPBPTTT--B--SSHHHHHHHHHHH-GGGSSSS-TTHHHHHHHHHHHHTT--

Organism: NCBI:txid210225